Protein AF-A0A2P6VHB6-F1 (afdb_monomer_lite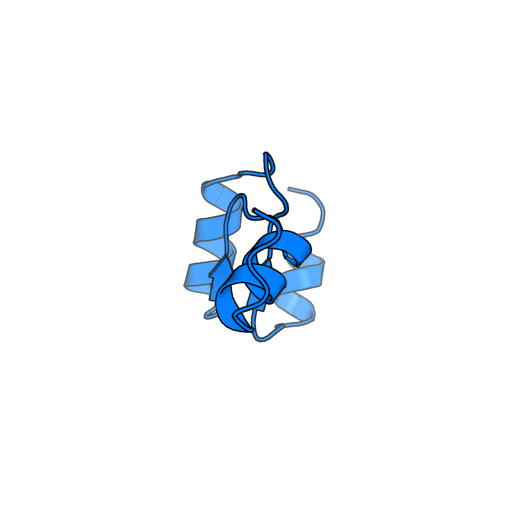)

Foldseek 3Di:
DPPLVVCLVVQDQEDEAAAPDDDPVSCVSCVVSVRHYHHRHHPVCVVCVVVVNPPD

Radius of gyration: 13.07 Å; chains: 1; bounding box: 22×25×34 Å

InterPro domains:
  IPR003781 CoA-binding [PF13380] (2-46)
  IPR036291 NAD(P)-binding domain superfamily [SSF51735] (2-46)

Structure (mmCIF, N/CA/C/O backbone):
data_AF-A0A2P6VHB6-F1
#
_entry.id   AF-A0A2P6VHB6-F1
#
loop_
_atom_site.group_PDB
_atom_site.id
_atom_site.type_symbol
_atom_site.label_atom_id
_atom_site.label_alt_id
_atom_site.label_comp_id
_atom_site.label_asym_id
_atom_site.label_entity_id
_atom_site.label_seq_id
_atom_site.pdbx_PDB_ins_code
_atom_site.Cartn_x
_atom_site.Cartn_y
_atom_site.Cartn_z
_atom_site.occupancy
_atom_site.B_iso_or_equiv
_atom_site.auth_seq_id
_atom_site.auth_comp_id
_atom_site.auth_asym_id
_atom_site.auth_atom_id
_atom_site.pdbx_PDB_model_num
ATOM 1 N N . MET A 1 1 ? 5.710 10.160 10.593 1.00 73.19 1 MET A N 1
ATOM 2 C CA . MET A 1 1 ? 5.671 9.373 9.344 1.00 73.19 1 MET A CA 1
ATOM 3 C C . MET A 1 1 ? 4.571 9.943 8.460 1.00 73.19 1 MET A C 1
ATOM 5 O O . MET A 1 1 ? 3.412 9.763 8.814 1.00 73.19 1 MET A O 1
ATOM 9 N N . PRO A 1 2 ? 4.900 10.722 7.416 1.00 82.31 2 PRO A N 1
ATOM 10 C CA . PRO A 1 2 ? 3.882 11.363 6.583 1.00 82.31 2 PRO A CA 1
ATOM 11 C C . PRO A 1 2 ? 2.997 10.308 5.893 1.00 82.31 2 PRO A C 1
ATOM 13 O O . PRO A 1 2 ? 3.471 9.212 5.600 1.00 82.31 2 PRO A O 1
ATOM 16 N N . HIS A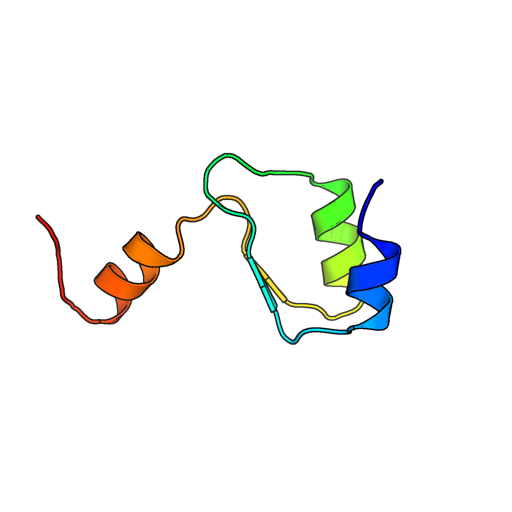 1 3 ? 1.720 10.629 5.671 1.00 93.75 3 HIS A N 1
ATOM 17 C CA . HIS A 1 3 ? 0.695 9.810 4.995 1.00 93.75 3 HIS A CA 1
ATOM 18 C C . HIS A 1 3 ? 0.169 8.547 5.702 1.00 93.75 3 HIS A C 1
ATOM 20 O O . HIS A 1 3 ? -0.821 7.991 5.231 1.00 93.75 3 HIS A O 1
ATOM 26 N N . LEU A 1 4 ? 0.759 8.079 6.813 1.00 97.12 4 LEU A N 1
ATOM 27 C CA . LEU A 1 4 ? 0.260 6.869 7.494 1.00 97.12 4 LEU A CA 1
ATOM 28 C C . LEU A 1 4 ? -1.198 7.032 7.949 1.00 97.12 4 LEU A C 1
ATOM 30 O O . LEU A 1 4 ? -2.033 6.190 7.632 1.00 97.12 4 LEU A O 1
ATOM 34 N N . GLU A 1 5 ? -1.491 8.113 8.670 1.00 97.81 5 GLU A N 1
ATOM 35 C CA . GLU A 1 5 ? -2.822 8.365 9.235 1.00 97.81 5 GLU A CA 1
ATOM 36 C C . GLU A 1 5 ? -3.886 8.486 8.135 1.00 97.81 5 GLU A C 1
ATOM 38 O O . GLU A 1 5 ? -4.957 7.890 8.239 1.00 97.81 5 GLU A O 1
ATOM 43 N N . ASP A 1 6 ? -3.560 9.169 7.033 1.00 97.88 6 ASP A N 1
ATOM 44 C CA . ASP A 1 6 ? -4.458 9.326 5.883 1.00 97.88 6 ASP A CA 1
ATOM 45 C C . ASP A 1 6 ? -4.808 7.969 5.247 1.00 97.88 6 ASP A C 1
ATOM 47 O O . ASP A 1 6 ? -5.959 7.697 4.899 1.00 97.88 6 ASP A O 1
ATOM 51 N N . ILE A 1 7 ? -3.819 7.078 5.122 1.00 98.00 7 ILE A N 1
ATOM 52 C CA . ILE A 1 7 ? -4.001 5.744 4.537 1.00 98.00 7 ILE A CA 1
ATOM 53 C C . ILE A 1 7 ? -4.792 4.833 5.481 1.00 98.00 7 ILE A C 1
ATOM 55 O O . ILE A 1 7 ? -5.669 4.094 5.024 1.00 98.00 7 ILE A O 1
ATOM 59 N N . LEU A 1 8 ? -4.522 4.896 6.788 1.00 97.94 8 LEU A N 1
ATOM 60 C CA . LEU A 1 8 ? -5.284 4.163 7.801 1.00 97.94 8 LEU A CA 1
ATOM 61 C C . LEU A 1 8 ? -6.749 4.614 7.846 1.00 97.94 8 LEU A C 1
ATOM 63 O O . LEU A 1 8 ? -7.630 3.776 8.036 1.00 97.94 8 LEU A O 1
ATOM 67 N N . ALA A 1 9 ? -7.019 5.904 7.633 1.00 98.06 9 ALA A N 1
ATOM 68 C CA . ALA A 1 9 ? -8.375 6.433 7.531 1.00 98.06 9 ALA A CA 1
ATOM 69 C C . ALA A 1 9 ? -9.089 5.954 6.255 1.00 98.06 9 ALA A C 1
ATOM 71 O O . ALA A 1 9 ? -10.259 5.574 6.315 1.00 98.06 9 ALA A O 1
ATOM 72 N N . LEU A 1 10 ? -8.387 5.915 5.116 1.00 98.12 10 LEU A N 1
ATOM 73 C CA . LEU A 1 10 ? -8.938 5.456 3.835 1.00 98.12 10 LEU A CA 1
ATOM 74 C C . LEU A 1 10 ? -9.229 3.945 3.804 1.00 98.12 10 LEU A C 1
ATOM 76 O O . LEU A 1 10 ? -10.142 3.517 3.101 1.00 98.12 10 LEU A O 1
ATOM 80 N N . LYS A 1 11 ? -8.452 3.136 4.539 1.00 97.31 11 LYS A N 1
ATOM 81 C CA . LYS A 1 11 ? -8.533 1.659 4.570 1.00 97.31 11 LYS A CA 1
ATOM 82 C C . LYS A 1 11 ? -8.571 1.012 3.174 1.00 97.31 11 LYS A C 1
ATOM 84 O O . LYS A 1 11 ? -9.491 0.248 2.867 1.00 97.31 11 LYS A O 1
ATOM 89 N N . PRO A 1 12 ? -7.587 1.285 2.301 1.00 98.19 12 PRO A N 1
ATOM 90 C CA . PRO A 1 12 ? -7.525 0.618 1.009 1.00 98.19 12 PRO A CA 1
ATOM 91 C C . PRO A 1 12 ? -7.319 -0.892 1.187 1.00 98.19 12 PRO A C 1
ATOM 93 O O . PRO A 1 12 ? -6.680 -1.345 2.134 1.00 98.19 12 PRO A O 1
ATOM 96 N N . ALA A 1 13 ? -7.784 -1.685 0.221 1.00 98.06 13 ALA A N 1
ATOM 97 C CA . ALA A 1 13 ? -7.550 -3.131 0.230 1.00 98.06 13 ALA A CA 1
ATOM 98 C C . ALA A 1 13 ? -6.056 -3.495 0.104 1.00 98.06 13 ALA A C 1
ATOM 100 O O . ALA A 1 13 ? -5.634 -4.569 0.534 1.00 98.06 13 ALA A O 1
ATOM 101 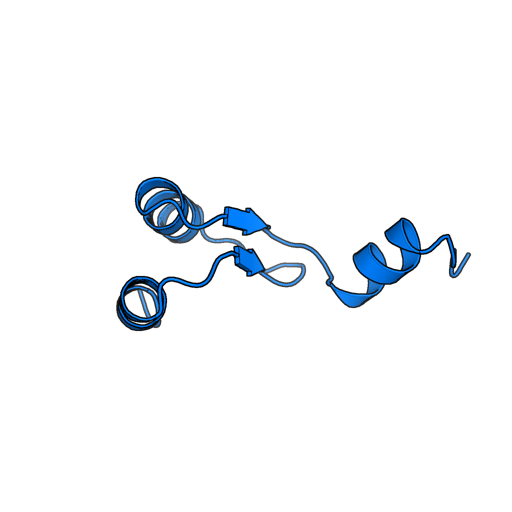N N . CYS A 1 14 ? -5.261 -2.621 -0.520 1.00 98.19 14 CYS A N 1
ATOM 102 C CA . CYS A 1 14 ? -3.836 -2.824 -0.727 1.00 98.19 14 CYS A CA 1
ATOM 103 C C . CYS A 1 14 ? -3.097 -1.486 -0.825 1.00 98.19 14 CYS A C 1
ATOM 105 O O . CYS A 1 14 ? -3.579 -0.553 -1.466 1.00 98.19 14 CYS A O 1
ATOM 107 N N . VAL A 1 15 ? -1.890 -1.433 -0.270 1.0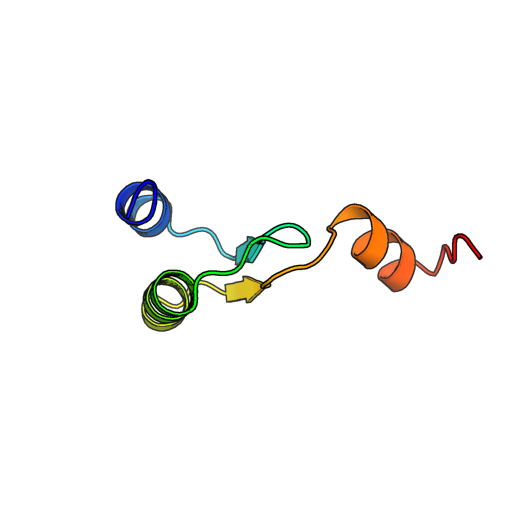0 98.19 15 VAL A N 1
ATOM 108 C CA . VAL A 1 15 ? -0.898 -0.377 -0.487 1.00 98.19 15 VAL A CA 1
ATOM 109 C C . VAL A 1 15 ? 0.279 -0.976 -1.243 1.00 98.19 15 VAL A C 1
ATOM 111 O O . VAL A 1 15 ? 0.801 -2.027 -0.874 1.00 98.19 15 VAL A O 1
ATOM 114 N N . TRP A 1 16 ? 0.681 -0.316 -2.326 1.00 98.19 16 TRP A N 1
ATOM 115 C CA . TRP A 1 16 ? 1.756 -0.766 -3.202 1.00 98.19 16 TRP A CA 1
ATOM 116 C C . TRP A 1 16 ? 2.896 0.248 -3.185 1.00 98.19 16 TRP A C 1
ATOM 118 O O . TRP A 1 16 ? 2.765 1.347 -3.724 1.00 98.19 16 TRP A O 1
ATOM 128 N N . LEU A 1 17 ? 4.029 -0.125 -2.599 1.00 97.44 17 LEU A N 1
ATOM 129 C CA . LEU A 1 17 ? 5.230 0.701 -2.590 1.00 97.44 17 LEU A CA 1
ATOM 130 C C . LEU A 1 17 ? 6.013 0.440 -3.879 1.00 97.44 17 LEU A C 1
ATOM 132 O O . LEU A 1 17 ? 6.375 -0.702 -4.174 1.00 97.44 17 LEU A O 1
ATOM 136 N N . GLN A 1 18 ? 6.227 1.492 -4.679 1.00 97.62 18 GLN A N 1
ATOM 137 C CA . GLN A 1 18 ? 6.987 1.369 -5.925 1.00 97.62 18 GLN A CA 1
ATOM 138 C C . GLN A 1 18 ? 8.428 0.913 -5.657 1.00 97.62 18 GLN A C 1
ATOM 140 O O . GLN A 1 18 ? 8.941 1.044 -4.548 1.00 97.62 18 GLN A O 1
ATOM 145 N N . SER A 1 19 ? 9.083 0.368 -6.683 1.00 98.06 19 SER A N 1
ATOM 146 C CA . SER A 1 19 ? 10.470 -0.099 -6.608 1.00 98.06 19 SER A CA 1
ATOM 147 C C . SER A 1 19 ? 11.395 0.921 -5.940 1.00 98.06 19 SER A C 1
ATOM 149 O O . SER A 1 19 ? 11.418 2.089 -6.323 1.00 98.06 19 SER A O 1
ATOM 151 N N . GLY A 1 20 ? 12.157 0.461 -4.947 1.00 96.81 20 GLY A N 1
ATOM 152 C CA . GLY A 1 20 ? 13.082 1.290 -4.170 1.00 96.81 20 GLY A CA 1
ATOM 153 C C . GLY A 1 20 ? 12.447 2.027 -2.987 1.00 96.81 20 GLY A C 1
ATOM 154 O O . GLY A 1 20 ? 13.175 2.616 -2.196 1.00 96.81 20 GLY A O 1
ATOM 155 N N . ILE A 1 21 ? 11.120 1.980 -2.824 1.00 96.06 21 ILE A N 1
ATOM 156 C CA . ILE A 1 21 ? 10.424 2.540 -1.660 1.00 96.06 21 ILE A CA 1
ATOM 157 C C . ILE A 1 21 ? 10.204 1.427 -0.634 1.00 96.06 21 ILE A C 1
ATOM 159 O O . ILE A 1 21 ? 9.455 0.479 -0.880 1.00 96.06 21 ILE A O 1
ATOM 163 N N . THR A 1 22 ? 10.843 1.568 0.527 1.00 94.25 22 THR A N 1
ATOM 164 C CA . THR A 1 22 ? 10.732 0.640 1.663 1.00 94.25 22 THR A CA 1
ATOM 165 C C . THR A 1 22 ? 10.698 1.407 2.973 1.00 94.25 22 THR A C 1
ATOM 167 O O . THR A 1 22 ? 11.478 2.343 3.163 1.00 94.25 22 THR A O 1
ATOM 170 N N . ASN A 1 23 ? 9.843 0.988 3.897 1.00 96.06 23 ASN A N 1
ATOM 171 C CA . ASN A 1 23 ? 9.863 1.456 5.277 1.00 96.06 23 ASN A CA 1
ATOM 172 C C . ASN A 1 23 ? 9.213 0.389 6.159 1.00 96.06 23 ASN A C 1
ATOM 174 O O . ASN A 1 23 ? 7.992 0.275 6.219 1.00 96.06 23 ASN A O 1
ATOM 178 N N . HIS A 1 24 ? 10.044 -0.364 6.874 1.00 96.62 24 HIS A N 1
ATOM 179 C CA . HIS A 1 24 ? 9.592 -1.513 7.648 1.00 96.62 24 HIS A CA 1
ATOM 180 C C . HIS A 1 24 ? 8.549 -1.148 8.717 1.00 96.62 24 HIS A C 1
ATOM 182 O O . HIS A 1 24 ? 7.564 -1.861 8.883 1.00 96.62 24 HIS A O 1
ATOM 188 N N . GLU A 1 25 ? 8.708 -0.010 9.401 1.00 97.50 25 GLU A N 1
ATOM 189 C CA . GLU A 1 25 ? 7.741 0.443 10.408 1.00 97.50 25 GLU A CA 1
ATOM 190 C C . GLU A 1 25 ? 6.387 0.795 9.766 1.00 97.50 25 GLU A C 1
ATOM 192 O O . GLU A 1 25 ? 5.327 0.454 10.293 1.00 97.50 25 GLU A O 1
ATOM 197 N N . PHE A 1 26 ? 6.411 1.451 8.606 1.00 97.62 26 PHE A N 1
ATOM 198 C CA . PHE A 1 26 ? 5.213 1.784 7.835 1.00 97.62 26 PHE A CA 1
ATOM 199 C C . PHE A 1 26 ? 4.475 0.532 7.362 1.00 97.62 26 PHE A C 1
ATOM 201 O O . PHE A 1 26 ? 3.267 0.406 7.556 1.00 97.62 26 PHE A O 1
ATOM 208 N N . GLU A 1 27 ? 5.213 -0.413 6.786 1.00 97.94 27 GLU A N 1
ATOM 209 C CA . GLU A 1 27 ? 4.687 -1.682 6.289 1.00 97.94 27 GLU A CA 1
ATOM 210 C C . GLU A 1 27 ? 4.047 -2.496 7.422 1.00 97.94 27 GLU A C 1
ATOM 212 O O . GLU A 1 27 ? 2.924 -2.980 7.274 1.00 97.94 27 GLU A O 1
ATOM 217 N N . GLN A 1 28 ? 4.705 -2.576 8.584 1.00 98.12 28 GLN A N 1
ATOM 218 C CA . GLN A 1 28 ? 4.181 -3.267 9.763 1.00 98.12 28 GLN A CA 1
ATOM 219 C C . GLN A 1 28 ? 2.893 -2.634 10.293 1.00 98.12 28 GLN A C 1
ATOM 221 O O . GLN A 1 28 ? 1.942 -3.357 10.593 1.00 98.12 28 GLN A O 1
ATOM 226 N N . LYS A 1 29 ? 2.828 -1.300 10.394 1.00 98.12 29 LYS A N 1
ATOM 227 C CA . LYS A 1 29 ? 1.624 -0.603 10.878 1.00 98.12 29 LYS A CA 1
ATOM 228 C C . LYS A 1 29 ? 0.430 -0.803 9.945 1.00 98.12 29 LYS A C 1
ATOM 230 O O . LYS A 1 29 ? -0.678 -1.035 10.421 1.00 98.12 29 LYS A O 1
ATOM 235 N N . LEU A 1 30 ? 0.650 -0.775 8.631 1.00 98.12 30 LEU A N 1
ATOM 236 C CA . LEU A 1 30 ? -0.401 -1.061 7.651 1.00 98.12 30 LEU A CA 1
ATOM 237 C C . LEU A 1 30 ? -0.8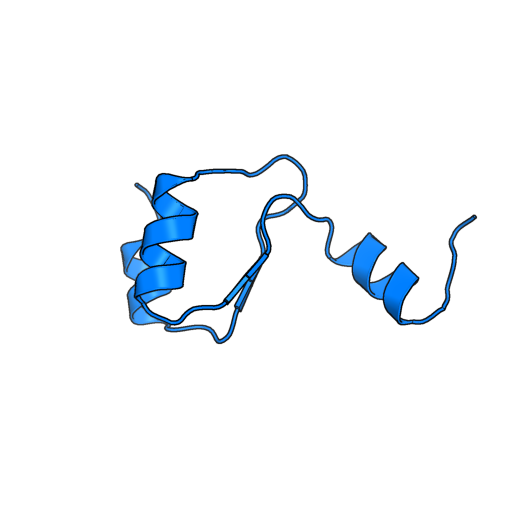59 -2.524 7.704 1.00 98.12 30 LEU A C 1
ATOM 239 O O . LEU A 1 30 ? -2.061 -2.788 7.717 1.00 98.12 30 LEU A O 1
ATOM 243 N N . ALA A 1 31 ? 0.080 -3.469 7.795 1.00 98.00 31 ALA A N 1
ATOM 244 C CA . ALA A 1 31 ? -0.239 -4.890 7.905 1.00 98.00 31 ALA A CA 1
ATOM 245 C C . ALA A 1 31 ? -1.029 -5.204 9.187 1.00 98.00 31 ALA A C 1
ATOM 247 O O . ALA A 1 31 ? -2.017 -5.936 9.136 1.00 98.00 31 ALA A O 1
ATOM 248 N N . ALA A 1 32 ? -0.654 -4.600 10.320 1.00 98.31 32 ALA A N 1
ATOM 249 C CA . ALA A 1 32 ? -1.377 -4.727 11.586 1.00 98.31 32 ALA A CA 1
ATOM 250 C C . ALA A 1 32 ? -2.808 -4.162 11.515 1.00 98.31 32 ALA A C 1
ATOM 252 O O . ALA A 1 32 ? -3.702 -4.662 12.193 1.00 98.31 32 ALA A O 1
ATOM 253 N N . ALA A 1 33 ? -3.046 -3.165 10.659 1.00 98.06 33 ALA A N 1
ATOM 254 C CA . ALA A 1 33 ? -4.376 -2.628 10.376 1.00 98.06 33 ALA A CA 1
ATOM 255 C C . ALA A 1 33 ? -5.188 -3.472 9.367 1.00 98.06 33 ALA A C 1
ATOM 257 O O . ALA A 1 33 ? -6.290 -3.079 8.987 1.00 98.06 33 ALA A O 1
ATOM 258 N N . GLY A 1 34 ? -4.662 -4.618 8.917 1.00 98.19 34 GLY A N 1
ATOM 259 C CA . GLY A 1 34 ? -5.319 -5.511 7.958 1.00 98.19 34 GLY A CA 1
ATOM 260 C C . GLY A 1 34 ? -5.211 -5.066 6.496 1.00 98.19 34 GLY A C 1
ATOM 261 O O . GLY A 1 34 ? -5.868 -5.642 5.629 1.00 98.19 34 GLY A O 1
ATOM 262 N N . ILE A 1 35 ? -4.387 -4.059 6.198 1.00 98.56 35 ILE A N 1
ATOM 263 C CA . ILE A 1 35 ? -4.149 -3.581 4.835 1.00 98.56 35 ILE A CA 1
ATOM 264 C C . ILE A 1 35 ? -3.059 -4.447 4.202 1.00 98.56 35 ILE A C 1
ATOM 266 O O . ILE A 1 35 ? -1.973 -4.608 4.760 1.00 98.56 35 ILE A O 1
ATOM 270 N N . ARG A 1 36 ? -3.313 -4.994 3.006 1.00 98.50 36 ARG A N 1
ATOM 271 C CA . ARG A 1 36 ? -2.279 -5.731 2.265 1.00 98.50 36 ARG A CA 1
ATOM 272 C C . ARG A 1 36 ? -1.172 -4.772 1.841 1.00 98.50 36 ARG A C 1
ATOM 274 O O . ARG A 1 36 ? -1.456 -3.735 1.250 1.00 98.50 36 ARG A O 1
ATOM 281 N N . VAL A 1 37 ? 0.082 -5.146 2.064 1.00 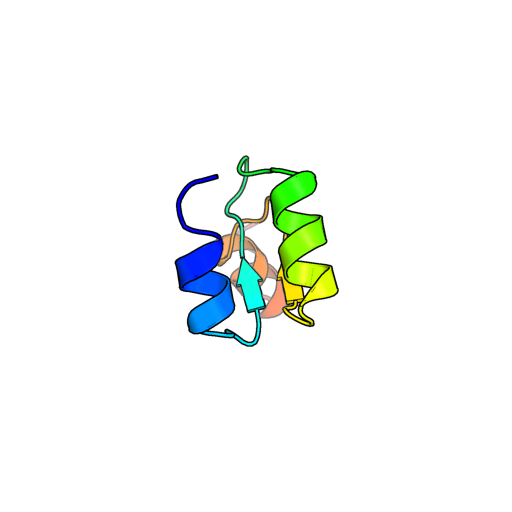98.06 37 VAL A N 1
ATOM 282 C CA . VAL A 1 37 ? 1.233 -4.335 1.656 1.00 98.06 37 VAL A CA 1
ATOM 283 C C . VAL A 1 37 ? 2.063 -5.091 0.627 1.00 98.06 37 VAL A C 1
ATOM 285 O O . VAL A 1 37 ? 2.410 -6.251 0.834 1.00 98.06 37 VAL A O 1
ATOM 288 N N . VAL A 1 38 ? 2.370 -4.434 -0.490 1.00 97.06 38 VAL A N 1
ATOM 289 C CA . VAL A 1 38 ? 3.318 -4.917 -1.500 1.00 97.06 38 VAL A CA 1
ATOM 290 C C . VAL A 1 38 ? 4.536 -3.988 -1.482 1.00 97.06 38 VAL A C 1
ATOM 292 O O . VAL A 1 38 ? 4.433 -2.868 -1.986 1.00 97.06 38 VAL A O 1
ATOM 295 N N . PRO A 1 39 ? 5.666 -4.399 -0.880 1.00 96.38 39 PRO A N 1
ATOM 296 C CA . PRO A 1 39 ? 6.838 -3.540 -0.734 1.00 96.38 39 PRO A CA 1
ATOM 297 C C . PRO A 1 39 ? 7.752 -3.584 -1.967 1.00 96.38 39 PRO A C 1
ATOM 299 O O . PRO A 1 39 ? 7.945 -4.647 -2.549 1.00 96.38 39 PRO A O 1
ATOM 302 N N . SER A 1 40 ? 8.356 -2.447 -2.335 1.00 97.38 40 SER A N 1
ATOM 303 C CA . SER A 1 40 ? 9.417 -2.312 -3.351 1.00 97.38 40 SER A CA 1
ATOM 304 C C . SER A 1 40 ? 9.187 -3.062 -4.677 1.00 97.38 40 SER A C 1
ATOM 306 O O . SER A 1 40 ? 10.050 -3.800 -5.160 1.00 97.38 40 SER A O 1
ATOM 308 N N . ARG A 1 41 ? 8.028 -2.868 -5.320 1.00 97.50 41 ARG A N 1
ATOM 309 C CA . ARG A 1 41 ? 7.712 -3.499 -6.618 1.00 97.50 41 ARG A CA 1
ATOM 310 C C . ARG A 1 41 ? 7.198 -2.509 -7.650 1.00 97.50 41 ARG A C 1
ATOM 312 O O . ARG A 1 41 ? 6.500 -1.558 -7.319 1.00 97.50 41 ARG A O 1
ATOM 319 N N . CYS A 1 42 ? 7.469 -2.753 -8.928 1.00 97.62 42 CYS A N 1
ATOM 320 C CA . CYS A 1 42 ? 6.928 -1.930 -10.007 1.00 97.62 42 CYS A CA 1
ATOM 321 C C . CYS A 1 42 ? 5.599 -2.512 -10.495 1.00 97.62 42 CYS A C 1
ATOM 323 O O . CYS A 1 42 ? 5.564 -3.599 -11.074 1.00 97.62 42 CYS A O 1
ATOM 325 N N . LEU A 1 43 ? 4.512 -1.748 -10.345 1.00 95.75 43 LEU A N 1
ATOM 326 C CA . LEU A 1 43 ? 3.170 -2.199 -10.735 1.00 95.75 43 LEU A CA 1
ATOM 327 C C . LEU A 1 43 ? 3.081 -2.519 -12.238 1.00 95.75 43 LEU A C 1
ATOM 329 O O . LEU A 1 43 ? 2.414 -3.472 -12.635 1.00 95.75 43 LEU A O 1
ATOM 333 N N . LYS A 1 44 ? 3.782 -1.747 -13.082 1.00 95.56 44 LYS A N 1
ATOM 334 C CA . LYS A 1 44 ? 3.833 -1.970 -14.536 1.00 95.56 44 LYS A CA 1
ATOM 335 C C . LYS A 1 44 ? 4.455 -3.327 -14.874 1.00 95.56 44 LYS A C 1
ATOM 337 O O . LYS A 1 44 ? 3.883 -4.071 -15.666 1.00 95.56 44 LYS A O 1
ATOM 342 N N . VAL A 1 45 ? 5.614 -3.627 -14.285 1.00 95.88 45 VAL A N 1
ATOM 343 C CA . VAL A 1 45 ? 6.359 -4.870 -14.543 1.00 95.88 45 VAL A CA 1
ATOM 344 C C . VAL A 1 45 ? 5.572 -6.070 -14.033 1.00 95.88 45 VAL A C 1
ATOM 346 O O . VAL A 1 45 ? 5.386 -7.029 -14.775 1.00 95.88 45 VAL A O 1
ATOM 349 N N . ASP A 1 46 ? 5.017 -5.987 -12.824 1.00 95.38 46 ASP A N 1
ATOM 350 C CA . ASP A 1 46 ? 4.239 -7.095 -12.267 1.00 95.38 46 ASP A CA 1
ATOM 351 C C . ASP A 1 46 ? 2.944 -7.354 -13.011 1.00 95.38 46 ASP A C 1
ATOM 353 O O . ASP A 1 46 ? 2.557 -8.507 -13.198 1.00 95.38 46 ASP A O 1
ATOM 357 N N . ARG A 1 47 ? 2.293 -6.300 -13.508 1.00 94.62 47 ARG A N 1
ATOM 358 C CA . ARG A 1 47 ? 1.134 -6.465 -14.379 1.00 94.62 47 ARG A CA 1
ATOM 359 C C . ARG A 1 47 ? 1.507 -7.128 -15.704 1.00 94.62 47 ARG A C 1
ATOM 361 O O . ARG A 1 47 ? 0.746 -7.966 -16.180 1.00 94.62 47 ARG A O 1
ATOM 368 N N . ALA A 1 48 ? 2.647 -6.774 -16.295 1.00 94.19 48 ALA A N 1
ATOM 369 C CA . ALA A 1 48 ? 3.132 -7.408 -17.520 1.00 94.19 48 ALA A CA 1
ATOM 370 C C . ALA A 1 48 ? 3.441 -8.900 -17.297 1.00 94.19 48 ALA A C 1
ATOM 372 O O . ALA A 1 48 ? 2.946 -9.742 -18.050 1.00 94.19 48 ALA A O 1
ATOM 373 N N . ALA A 1 49 ? 4.149 -9.220 -16.207 1.00 91.19 49 ALA A N 1
ATOM 374 C CA . ALA A 1 49 ? 4.475 -10.585 -15.803 1.00 91.19 49 ALA A CA 1
ATOM 375 C C . ALA A 1 49 ? 3.217 -11.431 -15.540 1.00 91.19 49 ALA A C 1
ATOM 377 O O . ALA A 1 49 ? 3.103 -12.543 -16.049 1.00 91.19 49 ALA A O 1
ATOM 378 N N . ALA A 1 50 ? 2.230 -10.889 -14.818 1.00 90.44 50 ALA A N 1
ATOM 379 C CA . ALA A 1 50 ? 0.976 -11.588 -14.530 1.00 90.44 50 ALA A CA 1
ATOM 380 C C . ALA A 1 50 ? 0.089 -11.794 -15.772 1.00 90.44 50 ALA A C 1
ATOM 382 O O . ALA A 1 50 ? -0.691 -12.739 -15.825 1.00 90.44 50 ALA A O 1
ATOM 383 N N . CYS A 1 51 ? 0.186 -10.913 -16.774 1.00 83.12 51 CYS A N 1
ATOM 384 C CA . CYS A 1 51 ? -0.617 -10.966 -18.000 1.00 83.12 51 CYS A CA 1
ATOM 385 C C . CYS A 1 51 ? 0.057 -11.774 -19.131 1.00 83.12 51 CYS A C 1
ATOM 387 O O . CYS A 1 51 ? -0.459 -11.797 -20.246 1.00 83.12 51 CYS A O 1
ATOM 389 N N . GLY A 1 52 ? 1.211 -12.407 -18.881 1.00 72.94 52 GLY A N 1
ATOM 390 C CA . GLY A 1 52 ? 1.942 -13.191 -19.886 1.00 72.94 52 GLY A CA 1
ATOM 391 C C . GLY A 1 52 ? 2.552 -12.357 -21.020 1.00 72.94 52 GLY A C 1
ATOM 392 O O . GLY A 1 52 ? 2.983 -12.905 -22.030 1.00 72.94 52 GLY A O 1
ATOM 393 N N . ARG A 1 53 ? 2.603 -11.027 -20.871 1.00 62.59 53 ARG A N 1
ATOM 394 C CA . ARG A 1 53 ? 3.329 -10.132 -21.778 1.00 62.59 53 ARG A CA 1
ATOM 395 C C . ARG A 1 53 ? 4.729 -9.930 -21.223 1.00 62.59 53 ARG A C 1
ATOM 397 O O . ARG A 1 53 ? 5.026 -8.904 -20.616 1.00 62.59 53 ARG A O 1
ATOM 404 N N . SER A 1 54 ? 5.581 -10.926 -21.418 1.00 60.69 54 SER A N 1
ATOM 405 C CA . SER A 1 54 ? 7.012 -10.780 -21.171 1.00 60.69 54 SER A CA 1
ATOM 406 C C . SER A 1 54 ? 7.566 -9.753 -22.162 1.00 60.69 54 SER A C 1
ATOM 408 O O . SER A 1 54 ? 7.653 -10.034 -23.351 1.00 60.69 54 SER A O 1
ATOM 410 N N . HIS A 1 55 ? 7.900 -8.550 -21.687 1.00 60.06 55 HIS A N 1
ATOM 411 C CA . HIS A 1 55 ? 8.817 -7.632 -22.381 1.00 60.06 55 HIS A CA 1
ATOM 412 C C . HIS A 1 55 ? 10.253 -8.148 -22.165 1.00 60.06 55 HIS A C 1
ATOM 414 O O . HIS A 1 55 ? 11.056 -7.508 -21.487 1.00 60.06 55 HIS A O 1
ATOM 420 N N . LEU A 1 56 ? 10.513 -9.369 -22.640 1.00 56.53 56 LEU A N 1
ATOM 421 C CA . LEU A 1 56 ? 11.866 -9.859 -22.889 1.00 56.53 56 LEU A CA 1
ATOM 422 C C . LEU A 1 56 ? 12.240 -9.475 -24.317 1.00 56.53 56 LEU A C 1
ATOM 424 O O . LEU A 1 56 ? 11.379 -9.682 -25.203 1.00 56.53 56 LEU A O 1
#

Organism: NCBI:txid554055

Sequence (56 aa):
MPHLEDILALKPACVWLQSGITNHEFEQKLAAAGIRVVPSRCLKVDRAAACGRSHL

pLDDT: mean 92.95, std 10.6, range [56.53, 98.56]

Secondary structure (DSSP, 8-state):
-TTHHHHHHH--SEEEPPTT---HHHHHHHHHTT-EEE-S--HHHHHHHHTT----